Protein AF-A0A523UJC1-F1 (afdb_monomer)

Sequence (58 aa):
MRHRIAGRKLGRPTGHRWALYRNQVTDLLNHERIVTTEAKAKEVRSLAEKMITLGKEG

Nearest PDB structures (foldseek):
  4v6l-assembly1_BO  TM=8.970E-01  e=1.095E-02  Escherichia coli K-12
  4v78-assembly1_BN  TM=8.448E-01  e=9.575E-03  Escherichia coli K-12
  4ce4-assembly1_R  TM=9.625E-01  e=1.300E-01  Sus scrofa domesticus

Radius of gyration: 12.58 Å; Cα contacts (8 Å, |Δi|>4): 21; chains: 1; bounding box: 38×22×29 Å

Mean predicted aligned error: 2.82 Å

Foldseek 3Di:
DPPPDDDDPVVDDPVVLVVLLVVVLVCCVVVVDDDDDPNSCVRNVVVNVVVVVVVVVD

Secondary structure (DSSP, 8-state):
---S--S--TTS-HHHHHHHHHHHHHHHHHHS-----HHHHHHHHHHHHHHHHHHHH-

pLDDT: mean 95.8, std 4.51, range [72.12, 98.44]

Structure (mmCIF, N/CA/C/O backbone):
data_AF-A0A523UJC1-F1
#
_entry.id   AF-A0A523UJC1-F1
#
loop_
_atom_site.group_PDB
_atom_site.id
_atom_site.type_symbol
_atom_site.label_atom_id
_atom_site.label_alt_id
_atom_site.label_comp_id
_atom_site.label_asym_id
_atom_site.label_entity_id
_atom_site.label_seq_id
_atom_site.pdbx_PDB_ins_code
_atom_site.Cartn_x
_atom_site.Cartn_y
_atom_site.Cartn_z
_atom_site.occupancy
_atom_site.B_iso_or_equiv
_atom_site.auth_seq_id
_atom_site.auth_comp_id
_atom_site.auth_asym_id
_atom_site.auth_atom_id
_atom_site.pdbx_PDB_model_num
ATOM 1 N N . MET A 1 1 ? 26.458 -3.970 -5.338 1.00 78.88 1 MET A N 1
ATOM 2 C CA . MET A 1 1 ? 25.364 -4.576 -4.537 1.00 78.88 1 MET A CA 1
ATOM 3 C C . MET A 1 1 ? 24.513 -3.476 -3.900 1.00 78.88 1 MET A C 1
ATOM 5 O O . MET A 1 1 ? 25.033 -2.393 -3.671 1.00 78.88 1 MET A O 1
ATOM 9 N N . ARG A 1 2 ? 23.220 -3.710 -3.618 1.00 88.31 2 ARG A N 1
ATOM 10 C CA . ARG A 1 2 ? 22.379 -2.754 -2.861 1.00 88.31 2 ARG A CA 1
ATOM 11 C C . ARG A 1 2 ? 22.580 -2.984 -1.356 1.00 88.31 2 ARG A C 1
ATOM 13 O O . ARG A 1 2 ? 21.900 -3.826 -0.783 1.00 88.31 2 ARG A O 1
ATOM 20 N N . HIS A 1 3 ? 23.512 -2.276 -0.721 1.00 95.56 3 HIS A N 1
ATOM 21 C CA . HIS A 1 3 ? 23.750 -2.399 0.726 1.00 95.56 3 HIS A CA 1
ATOM 22 C C . HIS A 1 3 ? 22.760 -1.546 1.527 1.00 95.56 3 HIS A C 1
ATOM 24 O O . HIS A 1 3 ? 22.649 -0.349 1.282 1.00 95.56 3 HIS A O 1
ATOM 30 N N . ARG A 1 4 ? 22.056 -2.164 2.490 1.00 92.44 4 ARG A N 1
ATOM 31 C CA . ARG A 1 4 ? 21.125 -1.505 3.435 1.00 92.44 4 ARG A CA 1
ATOM 32 C C . ARG A 1 4 ? 19.999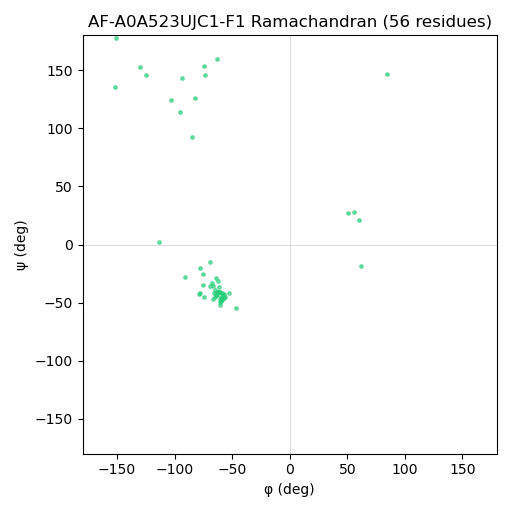 -0.680 2.786 1.00 92.44 4 ARG A C 1
ATOM 34 O O . ARG A 1 4 ? 19.496 0.261 3.389 1.00 92.44 4 ARG A O 1
ATOM 41 N N . ILE A 1 5 ? 19.573 -1.028 1.570 1.00 91.69 5 ILE A N 1
ATOM 42 C CA . ILE A 1 5 ? 18.474 -0.322 0.897 1.00 91.69 5 ILE A CA 1
ATOM 43 C C . ILE A 1 5 ? 17.160 -1.064 1.137 1.00 91.69 5 ILE A C 1
ATOM 45 O O . ILE A 1 5 ? 16.969 -2.167 0.625 1.00 91.69 5 ILE A O 1
ATOM 49 N N . ALA A 1 6 ? 16.241 -0.427 1.858 1.00 89.19 6 ALA A N 1
ATOM 50 C CA . ALA A 1 6 ? 14.882 -0.919 2.040 1.00 89.19 6 ALA A CA 1
ATOM 51 C C . ALA A 1 6 ? 14.025 -0.732 0.773 1.00 89.19 6 ALA A C 1
ATOM 53 O O . ALA A 1 6 ? 14.257 0.164 -0.045 1.00 89.19 6 ALA A O 1
ATOM 54 N N . GLY A 1 7 ? 13.014 -1.585 0.624 1.00 89.56 7 GLY A N 1
ATOM 55 C CA . GLY A 1 7 ? 11.991 -1.471 -0.412 1.00 89.56 7 GLY A CA 1
ATOM 56 C C . GLY A 1 7 ? 12.350 -2.071 -1.778 1.00 89.56 7 GLY A C 1
ATOM 57 O O . GLY A 1 7 ? 13.499 -2.064 -2.261 1.00 89.56 7 GLY A O 1
ATOM 58 N N . ARG A 1 8 ? 11.314 -2.591 -2.439 1.00 93.19 8 ARG A N 1
ATOM 59 C CA . ARG A 1 8 ? 11.388 -3.222 -3.764 1.00 93.19 8 ARG A CA 1
ATOM 60 C C . ARG A 1 8 ? 11.081 -2.211 -4.870 1.00 93.19 8 ARG A C 1
ATOM 62 O O . ARG A 1 8 ? 10.208 -1.364 -4.744 1.00 93.19 8 ARG A O 1
ATOM 69 N N . LYS A 1 9 ? 11.775 -2.327 -6.011 1.00 93.19 9 LYS A N 1
ATOM 70 C CA . LYS A 1 9 ? 11.498 -1.486 -7.195 1.00 93.19 9 LYS A CA 1
ATOM 71 C C . LYS A 1 9 ? 10.228 -1.902 -7.945 1.00 93.19 9 LYS A C 1
ATOM 73 O O . LYS A 1 9 ? 9.652 -1.074 -8.642 1.00 93.19 9 LYS A O 1
ATOM 78 N N . LEU A 1 10 ? 9.816 -3.171 -7.829 1.00 93.94 10 LEU A N 1
ATOM 79 C CA . LEU A 1 10 ? 8.642 -3.758 -8.500 1.00 93.94 10 LEU A CA 1
ATOM 80 C C . LEU A 1 10 ? 8.579 -3.502 -10.020 1.00 93.94 10 LEU A C 1
ATOM 82 O O . LEU A 1 10 ? 7.489 -3.426 -10.590 1.00 93.94 10 LEU A O 1
ATOM 86 N N . GLY A 1 11 ? 9.743 -3.315 -10.657 1.00 95.56 11 GLY A N 1
ATOM 87 C CA . GLY A 1 11 ? 9.856 -2.977 -12.079 1.00 95.56 11 GLY A CA 1
ATOM 88 C C . GLY A 1 11 ? 9.184 -1.656 -12.476 1.00 95.56 11 GLY A C 1
ATOM 89 O O . GLY A 1 11 ? 8.831 -1.495 -13.635 1.00 95.56 11 GLY A O 1
ATOM 90 N N . ARG A 1 12 ? 8.945 -0.732 -11.533 1.00 95.81 12 ARG A N 1
ATOM 91 C CA . ARG A 1 12 ? 8.186 0.508 -11.772 1.00 95.81 12 ARG A CA 1
ATOM 92 C C . ARG A 1 12 ? 8.982 1.756 -11.384 1.00 95.81 12 ARG A C 1
ATOM 94 O O . ARG A 1 12 ? 9.705 1.717 -10.380 1.00 95.81 12 ARG A O 1
ATOM 101 N N . PRO A 1 13 ? 8.821 2.881 -12.109 1.00 97.25 13 PRO A N 1
ATOM 102 C CA . PRO A 1 13 ? 9.325 4.176 -11.664 1.00 97.25 13 PRO A CA 1
ATOM 103 C C . PRO A 1 13 ? 8.623 4.604 -10.369 1.00 97.25 13 PRO A C 1
ATOM 105 O O . PRO A 1 13 ? 7.549 4.106 -10.027 1.00 97.25 13 PRO A O 1
ATOM 108 N N . THR A 1 14 ? 9.238 5.525 -9.628 1.00 96.38 14 THR A N 1
ATOM 109 C CA . THR A 1 14 ? 8.783 5.906 -8.281 1.00 96.38 14 THR A CA 1
ATOM 110 C C . THR A 1 14 ? 7.336 6.403 -8.251 1.00 96.38 14 THR A C 1
ATOM 112 O O . THR A 1 14 ? 6.589 5.953 -7.388 1.00 96.38 14 THR A O 1
ATOM 115 N N . GLY A 1 15 ? 6.907 7.228 -9.215 1.00 97.88 15 GLY A N 1
ATOM 116 C CA . GLY A 1 15 ? 5.526 7.729 -9.281 1.00 97.88 15 GLY A CA 1
ATOM 117 C C . GLY A 1 15 ? 4.483 6.614 -9.413 1.00 97.88 15 GLY A C 1
ATOM 118 O O . GLY A 1 15 ? 3.582 6.504 -8.586 1.00 97.88 15 GLY A O 1
ATOM 119 N N . HIS A 1 16 ? 4.659 5.713 -10.385 1.00 98.19 16 HIS A N 1
ATOM 120 C CA . HIS A 1 16 ? 3.759 4.568 -10.571 1.00 98.19 16 HIS A CA 1
ATOM 121 C C . HIS A 1 16 ? 3.794 3.641 -9.348 1.00 98.19 16 HIS A C 1
ATOM 123 O O . HIS A 1 16 ? 2.757 3.177 -8.887 1.00 98.19 16 HIS A O 1
ATOM 129 N N . ARG A 1 17 ? 4.974 3.391 -8.769 1.00 97.31 17 ARG A N 1
ATOM 130 C CA . ARG A 1 17 ? 5.086 2.537 -7.579 1.00 97.31 17 ARG A CA 1
ATOM 131 C C . ARG A 1 17 ? 4.294 3.095 -6.390 1.00 97.31 17 ARG A C 1
ATOM 133 O O . ARG A 1 17 ? 3.610 2.327 -5.726 1.00 97.31 17 ARG A O 1
ATOM 140 N N . TRP A 1 18 ? 4.327 4.408 -6.170 1.00 97.50 18 TRP A N 1
ATOM 141 C CA . TRP A 1 18 ? 3.508 5.055 -5.141 1.00 97.50 18 TRP A CA 1
ATOM 142 C C . TRP A 1 18 ? 2.010 4.980 -5.430 1.00 97.50 18 TRP A C 1
ATOM 144 O O . TRP A 1 18 ? 1.242 4.691 -4.515 1.00 97.50 18 TRP A O 1
ATOM 154 N N . ALA A 1 19 ? 1.594 5.189 -6.682 1.00 98.06 19 ALA A N 1
ATOM 155 C CA . ALA A 1 19 ? 0.194 5.036 -7.075 1.00 98.06 19 ALA A CA 1
ATOM 156 C C . ALA A 1 19 ? -0.310 3.604 -6.825 1.00 98.06 19 ALA A C 1
ATOM 158 O O . ALA A 1 19 ? -1.356 3.415 -6.215 1.00 98.06 19 ALA A O 1
ATOM 159 N N . LEU A 1 20 ? 0.485 2.592 -7.197 1.00 97.81 20 LEU A N 1
ATOM 160 C CA . LEU A 1 20 ? 0.173 1.187 -6.930 1.00 97.81 20 LEU A CA 1
ATOM 161 C C . LEU A 1 20 ? -0.020 0.917 -5.431 1.00 97.81 20 LEU A C 1
ATOM 163 O O . LEU A 1 20 ? -0.969 0.234 -5.059 1.00 97.81 20 LEU A O 1
ATOM 167 N N . TYR A 1 21 ? 0.871 1.433 -4.579 1.00 97.88 21 TYR A N 1
ATOM 168 C CA . TYR A 1 21 ? 0.775 1.226 -3.133 1.00 97.88 21 TYR A CA 1
ATOM 169 C C . TYR A 1 21 ? -0.475 1.863 -2.537 1.00 97.88 21 TYR A C 1
ATOM 171 O O . TYR A 1 21 ? -1.146 1.218 -1.740 1.00 97.88 21 TYR A O 1
ATOM 179 N N . ARG A 1 22 ? -0.810 3.091 -2.947 1.00 97.88 22 ARG A N 1
ATOM 180 C CA . ARG A 1 22 ? -2.027 3.778 -2.493 1.00 97.88 22 ARG A CA 1
ATOM 181 C C . ARG A 1 22 ? -3.274 2.997 -2.883 1.00 97.88 22 ARG A C 1
ATOM 183 O O . ARG A 1 22 ? -4.066 2.687 -2.006 1.00 97.88 22 ARG A O 1
ATOM 190 N N . ASN A 1 23 ? -3.375 2.593 -4.149 1.00 98.12 23 ASN A N 1
ATOM 191 C CA . ASN A 1 23 ? -4.517 1.820 -4.632 1.00 98.12 23 ASN A CA 1
ATOM 192 C C . ASN A 1 23 ? -4.665 0.507 -3.854 1.00 98.12 23 ASN A C 1
ATOM 194 O O . ASN A 1 23 ? -5.745 0.210 -3.371 1.00 98.12 23 ASN A O 1
ATOM 198 N N . GLN A 1 24 ? -3.574 -0.236 -3.634 1.00 98.06 24 GLN A N 1
ATOM 199 C CA . GLN A 1 24 ? -3.643 -1.495 -2.884 1.00 98.06 24 GLN A CA 1
ATOM 200 C C . GLN A 1 24 ? -4.008 -1.317 -1.409 1.00 98.06 24 GLN A C 1
ATOM 202 O O . GLN A 1 24 ? -4.691 -2.175 -0.859 1.00 98.06 24 GLN A O 1
ATOM 207 N N . VAL A 1 25 ? -3.558 -0.239 -0.759 1.00 98.38 25 VAL A N 1
ATOM 208 C CA . VAL A 1 25 ? -3.992 0.069 0.611 1.00 98.38 25 VAL A CA 1
ATOM 209 C C . VAL A 1 25 ? -5.475 0.420 0.627 1.00 98.38 25 VAL A C 1
ATOM 211 O O . VAL A 1 25 ? -6.202 -0.124 1.448 1.00 98.38 25 VAL A O 1
ATOM 214 N N . THR A 1 26 ? -5.936 1.273 -0.289 1.00 98.31 26 THR A N 1
ATOM 215 C CA . THR A 1 26 ? -7.355 1.631 -0.407 1.00 98.31 26 THR A CA 1
ATOM 216 C C . THR A 1 26 ? -8.223 0.401 -0.661 1.00 98.31 26 THR A C 1
ATOM 218 O O . THR A 1 26 ? -9.201 0.194 0.049 1.00 98.31 26 THR A O 1
ATOM 221 N N . ASP A 1 27 ? -7.838 -0.461 -1.603 1.00 98.44 27 ASP A N 1
ATOM 222 C CA . ASP A 1 27 ? -8.573 -1.689 -1.906 1.00 98.44 27 ASP A CA 1
ATOM 223 C C . ASP A 1 27 ? -8.615 -2.634 -0.699 1.00 98.44 27 ASP A C 1
ATOM 225 O O . ASP A 1 27 ? -9.663 -3.216 -0.425 1.00 98.44 27 ASP A O 1
ATOM 229 N N . LEU A 1 28 ? -7.502 -2.764 0.037 1.00 98.31 28 LEU A N 1
ATOM 230 C CA . LEU A 1 28 ? -7.429 -3.576 1.255 1.00 98.31 28 LEU A CA 1
ATOM 231 C C . LEU A 1 28 ? -8.350 -3.045 2.356 1.00 98.31 28 LEU A C 1
ATOM 233 O O . LEU A 1 28 ? -9.018 -3.842 3.003 1.00 98.31 28 LEU A O 1
ATOM 237 N N . LEU A 1 29 ? -8.389 -1.729 2.569 1.00 97.44 29 LEU A N 1
ATOM 238 C CA . LEU A 1 29 ? -9.256 -1.117 3.578 1.00 97.44 29 LEU A CA 1
ATOM 239 C C . LEU A 1 29 ? -10.741 -1.216 3.196 1.00 97.44 29 LEU A C 1
ATOM 241 O O . LEU A 1 29 ? -11.570 -1.437 4.068 1.00 97.44 29 LEU A O 1
ATOM 245 N N . ASN A 1 30 ? -11.070 -1.102 1.906 1.00 98.12 30 ASN A N 1
ATOM 246 C CA . ASN A 1 30 ? -12.453 -1.157 1.424 1.00 98.12 30 ASN A CA 1
ATOM 247 C C . ASN A 1 30 ? -13.043 -2.575 1.413 1.00 98.12 30 ASN A C 1
ATOM 249 O O . ASN A 1 30 ? -14.241 -2.734 1.615 1.00 98.12 30 ASN A O 1
ATOM 253 N N . HIS A 1 31 ? -12.225 -3.592 1.126 1.00 98.12 31 HIS A N 1
ATOM 254 C CA . HIS A 1 31 ? -12.700 -4.968 0.921 1.00 98.12 31 HIS A CA 1
ATOM 255 C C . HIS A 1 31 ? -12.225 -5.944 2.002 1.00 98.12 31 HIS A C 1
ATOM 257 O O . HIS A 1 31 ? -12.469 -7.143 1.878 1.00 98.12 31 HIS A O 1
ATOM 263 N N . GLU A 1 32 ? -11.486 -5.463 3.007 1.00 96.81 32 GLU A N 1
ATOM 264 C CA . GLU A 1 32 ? -10.890 -6.213 4.130 1.00 96.81 32 GLU A CA 1
ATOM 265 C C . GLU A 1 32 ? -9.862 -7.296 3.738 1.00 96.81 32 GLU A C 1
ATOM 267 O O . GLU A 1 32 ? -9.036 -7.723 4.549 1.00 96.81 32 GLU A O 1
ATOM 272 N N . ARG A 1 33 ? -9.856 -7.735 2.476 1.00 97.00 33 ARG A N 1
ATOM 273 C CA . ARG A 1 33 ? -8.950 -8.733 1.916 1.00 97.00 33 ARG A CA 1
ATOM 274 C C . ARG A 1 33 ? -8.745 -8.490 0.426 1.00 97.00 33 ARG A C 1
ATOM 276 O O . ARG A 1 33 ? -9.693 -8.339 -0.333 1.00 97.00 33 ARG A O 1
ATOM 283 N N . ILE A 1 34 ? -7.492 -8.575 -0.017 1.00 97.94 34 ILE A N 1
ATOM 284 C CA . ILE A 1 34 ? -7.129 -8.551 -1.440 1.00 97.94 34 ILE A CA 1
ATOM 285 C C . ILE A 1 34 ? -6.189 -9.707 -1.780 1.00 97.94 34 ILE A C 1
ATOM 287 O O . ILE A 1 34 ? -5.416 -10.170 -0.940 1.00 97.94 34 ILE A O 1
ATOM 291 N N . VAL A 1 35 ? -6.220 -10.156 -3.034 1.00 98.00 35 VAL A N 1
ATOM 292 C CA . VAL A 1 35 ? -5.261 -11.128 -3.575 1.00 98.00 35 VAL A CA 1
ATOM 293 C C . VAL A 1 35 ? -4.253 -10.384 -4.446 1.00 98.00 35 VAL A C 1
ATOM 295 O O . VAL A 1 35 ? -4.616 -9.657 -5.366 1.00 98.00 35 VAL A O 1
ATOM 298 N N . THR A 1 36 ? -2.963 -10.534 -4.149 1.00 97.31 36 THR A N 1
ATOM 299 C CA . THR A 1 36 ? -1.879 -9.863 -4.878 1.00 97.31 36 THR A CA 1
ATOM 300 C C . THR A 1 36 ? -0.603 -10.700 -4.844 1.00 97.31 36 THR A C 1
ATOM 302 O O . THR A 1 36 ? -0.562 -11.762 -4.227 1.00 97.31 36 THR A O 1
ATOM 305 N N . THR A 1 37 ? 0.460 -10.242 -5.508 1.00 97.81 37 THR A N 1
ATOM 306 C CA . THR A 1 37 ? 1.742 -10.955 -5.470 1.00 97.81 37 THR A CA 1
ATOM 307 C C . THR A 1 37 ? 2.425 -10.765 -4.119 1.00 97.81 37 THR A C 1
ATOM 309 O O . THR A 1 37 ? 2.376 -9.681 -3.535 1.00 97.81 37 THR A O 1
ATOM 312 N N . GLU A 1 38 ? 3.136 -11.788 -3.646 1.00 97.62 38 GLU A N 1
ATOM 313 C CA . GLU A 1 38 ? 3.825 -11.761 -2.348 1.00 97.62 38 GLU A CA 1
ATOM 314 C C . GLU A 1 38 ? 4.748 -10.536 -2.196 1.00 97.62 38 GLU A C 1
ATOM 316 O O . GLU A 1 38 ? 4.759 -9.862 -1.165 1.00 97.62 38 GLU A O 1
ATOM 321 N N . ALA A 1 39 ? 5.482 -10.194 -3.261 1.00 97.06 39 ALA A N 1
ATOM 322 C CA . ALA A 1 39 ? 6.358 -9.028 -3.286 1.00 97.06 39 ALA A CA 1
ATOM 323 C C . ALA A 1 39 ? 5.601 -7.704 -3.090 1.00 97.06 39 ALA A C 1
ATOM 325 O O . ALA A 1 39 ? 6.136 -6.813 -2.441 1.00 97.06 39 ALA A O 1
ATOM 326 N N . LYS A 1 40 ? 4.385 -7.564 -3.634 1.00 97.44 40 LYS A N 1
ATOM 327 C CA . LYS A 1 40 ? 3.546 -6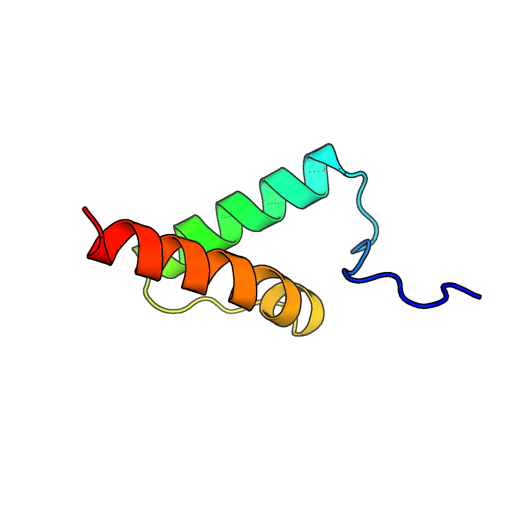.368 -3.454 1.00 97.44 40 LYS A CA 1
ATOM 328 C C . LYS A 1 40 ? 2.946 -6.334 -2.048 1.00 97.44 40 LYS A C 1
ATOM 330 O O . LYS A 1 40 ? 3.054 -5.314 -1.375 1.00 97.44 40 LYS A O 1
ATOM 335 N N . ALA A 1 41 ? 2.417 -7.465 -1.575 1.00 97.62 41 ALA A N 1
ATOM 336 C CA . ALA A 1 41 ? 1.845 -7.588 -0.234 1.00 97.62 41 ALA A CA 1
ATOM 337 C C . ALA A 1 41 ? 2.855 -7.198 0.860 1.00 97.62 41 ALA A C 1
ATOM 339 O O . ALA A 1 41 ? 2.537 -6.415 1.755 1.00 97.62 41 ALA A O 1
ATOM 340 N N . LYS A 1 42 ? 4.105 -7.675 0.752 1.00 96.81 42 LYS A N 1
ATOM 341 C CA . LYS A 1 42 ? 5.176 -7.344 1.708 1.00 96.81 42 LYS A CA 1
ATOM 342 C C . LYS A 1 42 ? 5.527 -5.850 1.743 1.00 96.81 42 LYS A C 1
ATOM 344 O O . LYS A 1 42 ? 5.928 -5.369 2.797 1.00 96.81 42 LYS A O 1
ATOM 349 N N . GLU A 1 43 ? 5.393 -5.124 0.633 1.00 95.94 43 GLU A N 1
ATOM 350 C CA . GLU A 1 43 ? 5.633 -3.670 0.594 1.00 95.94 43 GLU A CA 1
ATOM 351 C C . GLU A 1 43 ? 4.441 -2.887 1.162 1.00 95.94 43 GLU A C 1
ATOM 353 O O . GLU A 1 43 ? 4.627 -1.961 1.952 1.00 95.94 43 GLU A O 1
ATOM 358 N N . VAL A 1 44 ? 3.219 -3.296 0.806 1.00 97.00 44 VAL A N 1
ATOM 359 C CA . VAL A 1 44 ? 1.971 -2.643 1.231 1.00 97.00 44 VAL A CA 1
ATOM 360 C C . VAL A 1 44 ? 1.714 -2.795 2.727 1.00 97.00 44 VAL A C 1
ATOM 362 O O . VAL A 1 44 ? 1.203 -1.859 3.334 1.00 97.00 44 VAL A O 1
ATOM 365 N N . ARG A 1 45 ? 2.125 -3.913 3.345 1.00 96.62 45 ARG A N 1
ATOM 366 C CA . ARG A 1 45 ? 1.892 -4.202 4.772 1.00 96.62 45 ARG A CA 1
ATOM 367 C C . ARG A 1 45 ? 2.226 -3.019 5.683 1.00 96.62 45 ARG A C 1
ATOM 369 O O . ARG A 1 45 ? 1.378 -2.559 6.429 1.00 96.62 45 AR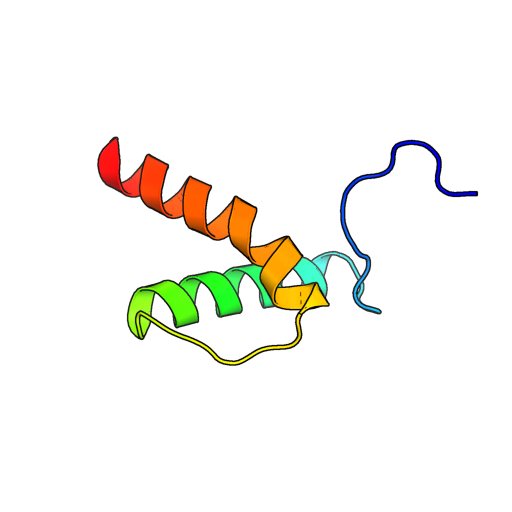G A O 1
ATOM 376 N N . SER A 1 46 ? 3.446 -2.490 5.581 1.00 95.69 46 SER A N 1
ATOM 377 C CA . SER A 1 46 ? 3.892 -1.377 6.433 1.00 95.69 46 SER A CA 1
ATOM 378 C C . SER A 1 46 ? 3.110 -0.079 6.215 1.00 95.69 46 SER A C 1
ATOM 380 O O . SER A 1 46 ? 2.991 0.724 7.135 1.00 95.69 46 SER A O 1
ATOM 382 N N . LEU A 1 47 ? 2.594 0.140 5.003 1.00 96.94 47 LEU A N 1
ATOM 383 C CA . LEU A 1 47 ? 1.801 1.319 4.678 1.00 96.94 47 LEU A CA 1
ATOM 384 C C . LEU A 1 47 ? 0.376 1.167 5.221 1.00 96.94 47 LEU A C 1
ATOM 386 O O . LEU A 1 47 ? -0.138 2.109 5.809 1.00 96.94 47 LEU A O 1
ATOM 390 N N . ALA A 1 48 ? -0.217 -0.022 5.086 1.00 97.88 48 ALA A N 1
ATOM 391 C CA . ALA A 1 48 ? -1.535 -0.335 5.630 1.00 97.88 48 ALA A CA 1
ATOM 392 C C . ALA A 1 48 ? -1.571 -0.190 7.161 1.00 97.88 48 ALA A C 1
ATOM 394 O O . ALA A 1 48 ? -2.439 0.504 7.677 1.00 97.88 48 ALA A O 1
ATOM 395 N N . GLU A 1 49 ? -0.585 -0.745 7.875 1.00 97.88 49 GLU A N 1
ATOM 396 C CA . GLU A 1 49 ? -0.481 -0.602 9.339 1.00 97.88 49 GLU A CA 1
ATOM 397 C C . GLU A 1 49 ? -0.405 0.870 9.766 1.00 97.88 49 GLU A C 1
ATOM 399 O O . GLU A 1 49 ? -1.108 1.288 10.679 1.00 97.88 49 GLU A O 1
ATOM 404 N N . LYS A 1 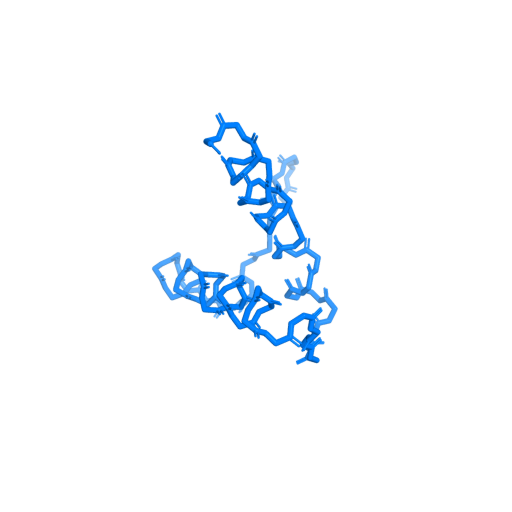50 ? 0.388 1.693 9.062 1.00 97.44 50 LYS A N 1
ATOM 405 C CA . LYS A 1 50 ? 0.464 3.137 9.338 1.00 97.44 50 LYS A CA 1
ATOM 406 C C . LYS A 1 50 ? -0.879 3.837 9.150 1.00 97.44 50 LYS A C 1
ATOM 408 O O . LYS A 1 50 ? -1.215 4.695 9.956 1.00 97.44 50 LYS A O 1
ATOM 413 N N . MET A 1 51 ? -1.633 3.481 8.108 1.00 97.75 51 MET A N 1
ATOM 414 C CA . MET A 1 51 ? -2.969 4.041 7.891 1.00 97.75 51 MET A CA 1
ATOM 415 C C . MET A 1 51 ? -3.940 3.636 9.003 1.00 97.75 51 MET A C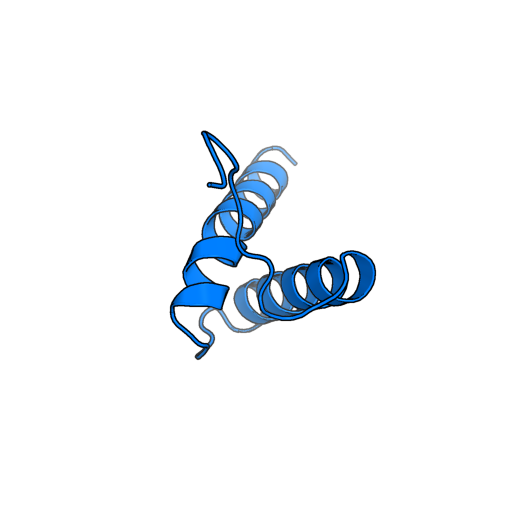 1
ATOM 417 O O . MET A 1 51 ? -4.719 4.4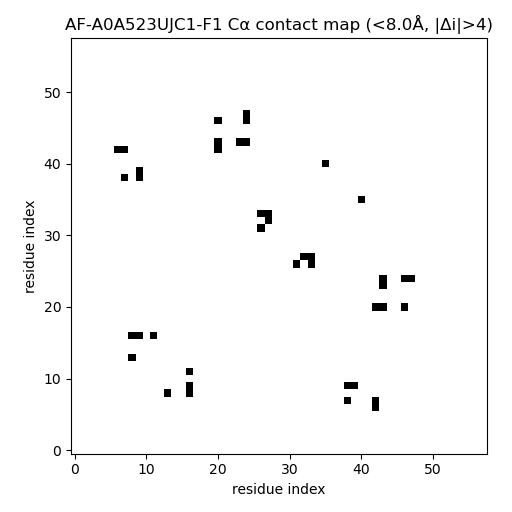71 9.448 1.00 97.75 51 MET A O 1
ATOM 421 N N . ILE A 1 52 ? -3.862 2.392 9.484 1.00 97.12 52 ILE A N 1
ATOM 422 C CA . ILE A 1 52 ? -4.670 1.915 10.615 1.00 97.12 52 ILE A CA 1
ATOM 423 C C . ILE A 1 52 ? -4.301 2.667 11.898 1.00 97.12 52 ILE A C 1
ATOM 425 O O . ILE A 1 52 ? -5.196 3.097 12.616 1.00 97.12 52 ILE A O 1
ATOM 429 N N . THR A 1 53 ? -3.009 2.853 12.190 1.00 98.44 53 THR A N 1
ATOM 430 C CA . THR A 1 53 ? -2.559 3.627 13.359 1.00 98.44 53 THR A CA 1
ATOM 431 C C . THR A 1 53 ? -3.063 5.065 13.302 1.00 98.44 53 THR A C 1
ATOM 433 O O . THR A 1 53 ? -3.669 5.520 14.264 1.00 98.44 53 THR A O 1
ATOM 436 N N . LEU A 1 54 ? -2.902 5.745 12.163 1.00 97.38 54 LEU A N 1
ATOM 437 C CA . LEU A 1 54 ? -3.416 7.106 11.974 1.00 97.38 54 LEU A CA 1
ATOM 438 C C . LEU A 1 54 ? -4.937 7.178 12.167 1.00 97.38 54 LEU A C 1
ATOM 440 O O . LEU A 1 54 ? -5.428 8.095 12.810 1.00 97.38 54 LEU A O 1
ATOM 444 N N . GLY A 1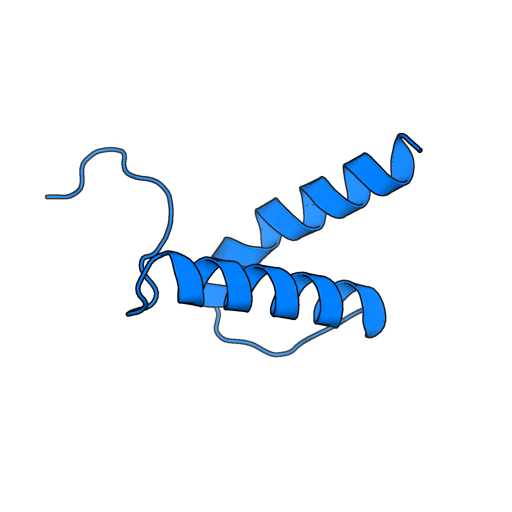 55 ? -5.679 6.192 11.654 1.00 96.69 55 GLY A N 1
ATOM 445 C CA . GLY A 1 55 ? -7.128 6.101 11.848 1.00 96.69 55 GLY A CA 1
ATOM 446 C C . GLY A 1 55 ? -7.565 5.774 13.281 1.00 96.69 55 GLY A C 1
ATOM 447 O O . GLY A 1 55 ? -8.738 5.931 13.583 1.00 96.69 55 GLY A O 1
ATOM 448 N N . LYS A 1 56 ? -6.657 5.309 14.152 1.00 96.88 56 LYS A N 1
ATOM 449 C CA . LYS A 1 56 ? -6.907 5.117 15.594 1.00 96.88 56 LYS A CA 1
ATOM 450 C C . LYS A 1 56 ? -6.550 6.347 16.429 1.00 96.88 56 LYS A C 1
ATOM 452 O O . LYS A 1 56 ? -7.0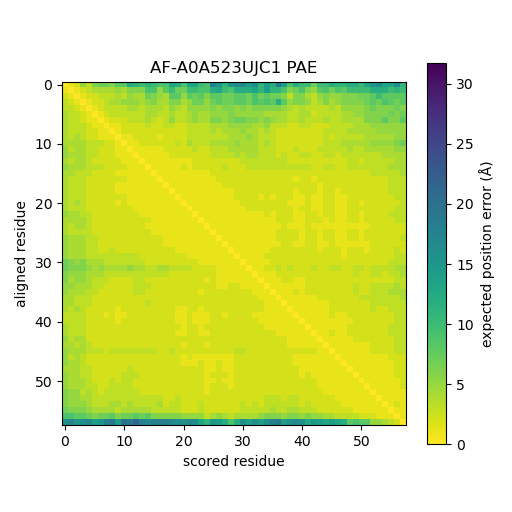70 6.489 17.528 1.00 96.88 56 LYS A O 1
ATOM 457 N N . GLU A 1 57 ? -5.602 7.156 15.960 1.00 96.38 57 GLU A N 1
ATOM 458 C CA . GLU A 1 57 ? -5.172 8.397 16.620 1.00 96.38 57 GLU A CA 1
ATOM 459 C C . GLU A 1 57 ? -6.158 9.555 16.390 1.00 96.38 57 GLU A C 1
ATOM 461 O O . GLU A 1 57 ? -6.129 10.522 17.151 1.00 96.38 57 GLU A O 1
ATOM 466 N N . GLY A 1 58 ? -6.996 9.455 15.348 1.00 72.12 58 GLY A N 1
ATOM 467 C CA . GLY A 1 58 ? -8.074 10.392 15.017 1.00 72.12 58 GLY A CA 1
ATOM 468 C C . GLY A 1 58 ? -9.400 10.044 15.672 1.00 72.12 58 GLY A C 1
ATOM 469 O O . GLY A 1 58 ? -9.860 8.899 15.474 1.00 72.12 58 GLY A O 1
#

Solvent-accessible surface area (backbone atoms only — not comparable to full-atom values): 3696 Å² total; per-residue (Å²): 132,84,78,92,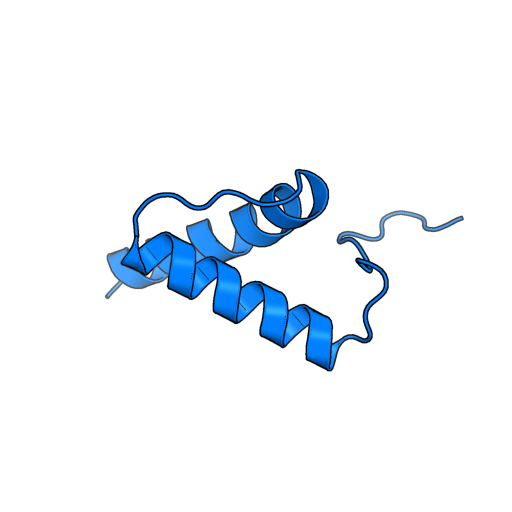66,80,82,81,61,85,93,44,58,70,69,60,45,52,53,52,44,52,50,52,41,52,49,29,70,75,59,76,61,76,89,76,56,70,76,55,50,66,61,38,49,67,56,43,52,53,52,52,51,54,62,67,77,99